Protein AF-E7GGL3-F1 (afdb_monomer_lite)

pLDDT: mean 89.1, std 7.69, range [54.62, 97.25]

Sequence (176 aa):
MCDDCAKISRAENVVRSRICVSCGRSFNGGPRAKQCPECRSKKKQENKKPERKLGSIDKCVDCGKEYIIQSGLQKYCPECKRGAELRWQRERKMQYNRDNNVGELRRERRKDRKKACVYCLRPFWSGTGTNTCSVYCRKQNKRLNQARADIKRGRGRNTEQLEMEREQYREDVRDD

Secondary structure (DSSP, 8-state):
--HHHHHHHHHHHH-EEEE-TTT--EEEE-TT--S-HHHHHHHHHHT------TT-EEE-TTT--EEE-SSTT--S-HHHHHHHHHHHHHHHHHHHHHSHHHHHHHHHHHHS--EE-TTT--EE--SSS---SSHHHHHHHHHHHHHHHHHHTT----HHHHHHHHHHHHHHTT--

Radius of gyration: 29.37 Å; chains: 1; bounding box: 75×38×68 Å

Structure (mmCIF, N/CA/C/O backbone):
data_AF-E7GGL3-F1
#
_entry.id   AF-E7GGL3-F1
#
loop_
_atom_site.group_PDB
_atom_site.id
_atom_site.type_symbol
_atom_site.label_atom_id
_atom_site.label_alt_id
_atom_site.label_comp_id
_atom_site.label_asym_id
_atom_site.label_entity_id
_atom_site.label_seq_id
_atom_site.pdbx_PDB_ins_code
_atom_site.Cartn_x
_atom_site.Cartn_y
_atom_site.Cartn_z
_atom_site.occupancy
_atom_site.B_iso_or_equiv
_atom_site.auth_seq_id
_atom_site.auth_comp_id
_atom_site.auth_asym_id
_atom_site.auth_atom_id
_atom_site.pdbx_PDB_model_num
ATOM 1 N N . MET A 1 1 ? 40.867 15.701 16.069 1.00 60.78 1 MET A N 1
ATOM 2 C CA . MET A 1 1 ? 41.331 14.906 14.909 1.00 60.78 1 MET A CA 1
ATOM 3 C C . MET A 1 1 ? 41.403 15.859 13.727 1.00 60.78 1 MET A C 1
ATOM 5 O O . MET A 1 1 ? 40.408 16.528 13.490 1.00 60.78 1 MET A O 1
ATOM 9 N N . CYS A 1 2 ? 42.561 16.009 13.080 1.00 88.00 2 CYS A N 1
ATOM 10 C CA . CYS A 1 2 ? 42.722 16.926 11.946 1.00 88.00 2 CYS A CA 1
ATOM 11 C C . CYS A 1 2 ? 41.962 16.422 10.702 1.00 88.00 2 CYS A C 1
ATOM 13 O O . CYS A 1 2 ? 41.683 15.224 10.616 1.00 88.00 2 CYS A O 1
ATOM 15 N N . ASP A 1 3 ? 41.640 17.287 9.736 1.00 81.69 3 ASP A N 1
ATOM 16 C CA . ASP A 1 3 ? 40.885 16.882 8.535 1.00 81.69 3 ASP A CA 1
ATOM 17 C C . ASP A 1 3 ? 41.599 15.791 7.726 1.00 81.69 3 ASP A C 1
ATOM 19 O O . ASP A 1 3 ? 40.959 14.862 7.229 1.00 81.69 3 ASP A O 1
ATOM 23 N N . ASP A 1 4 ? 42.928 15.832 7.660 1.00 82.12 4 ASP A N 1
ATOM 24 C CA . ASP A 1 4 ? 43.713 14.806 6.967 1.00 82.12 4 ASP A CA 1
ATOM 25 C C . ASP A 1 4 ? 43.770 13.495 7.761 1.00 82.12 4 ASP A C 1
ATOM 27 O O . ASP A 1 4 ? 43.599 12.410 7.203 1.00 82.12 4 ASP A O 1
ATOM 31 N N . CYS A 1 5 ? 43.841 13.591 9.087 1.00 80.12 5 CYS A N 1
ATOM 32 C CA . CYS A 1 5 ? 43.737 12.469 10.014 1.00 80.12 5 CYS A CA 1
ATOM 33 C C . CYS A 1 5 ? 42.366 11.769 9.890 1.00 80.12 5 CYS A C 1
ATOM 35 O O . CYS A 1 5 ? 42.263 10.541 9.932 1.00 80.12 5 CYS A O 1
ATOM 37 N N . ALA A 1 6 ? 41.293 12.546 9.708 1.00 77.00 6 ALA A N 1
ATOM 38 C CA . ALA A 1 6 ? 39.940 12.036 9.519 1.00 77.00 6 ALA A CA 1
ATOM 39 C C . ALA A 1 6 ? 39.751 11.376 8.141 1.00 77.00 6 ALA A C 1
ATOM 41 O O . ALA A 1 6 ? 39.046 10.370 8.043 1.00 77.00 6 ALA A O 1
ATOM 42 N N . LYS A 1 7 ? 40.385 11.893 7.077 1.00 77.12 7 LYS A N 1
ATOM 43 C CA . LYS A 1 7 ? 40.372 11.266 5.740 1.00 77.12 7 LYS A CA 1
ATOM 44 C C . LYS A 1 7 ? 41.062 9.902 5.748 1.00 77.12 7 LYS A C 1
ATOM 46 O O . LYS A 1 7 ? 40.482 8.949 5.228 1.00 77.12 7 LYS A O 1
ATOM 51 N N . ILE A 1 8 ? 42.236 9.797 6.375 1.00 77.31 8 ILE A N 1
ATOM 52 C CA . ILE A 1 8 ? 42.991 8.538 6.492 1.00 77.31 8 ILE A CA 1
ATOM 53 C C . ILE A 1 8 ? 42.166 7.503 7.267 1.00 77.31 8 ILE A C 1
ATOM 55 O O . ILE A 1 8 ? 41.876 6.425 6.751 1.00 77.31 8 ILE A O 1
ATOM 59 N N . SER A 1 9 ? 41.654 7.880 8.443 1.00 72.50 9 SER A N 1
ATOM 60 C CA . SER A 1 9 ? 40.836 6.986 9.273 1.00 72.50 9 SER A CA 1
ATOM 61 C C . SER A 1 9 ? 39.553 6.518 8.573 1.00 72.50 9 SER A C 1
ATOM 63 O O . SER A 1 9 ? 39.159 5.355 8.694 1.00 72.50 9 SER A O 1
ATOM 65 N N . ARG A 1 10 ? 38.892 7.396 7.802 1.00 68.56 10 ARG A N 1
ATOM 66 C CA . ARG A 1 10 ? 37.720 7.025 6.991 1.00 68.56 10 ARG A CA 1
ATOM 67 C C . ARG A 1 10 ? 38.101 6.069 5.863 1.00 68.56 10 ARG A C 1
ATOM 69 O O . ARG A 1 10 ? 37.378 5.103 5.650 1.00 68.56 10 ARG A O 1
ATOM 76 N N . ALA A 1 11 ? 39.206 6.304 5.157 1.00 67.75 11 ALA A N 1
ATOM 77 C CA . ALA A 1 11 ? 39.651 5.435 4.068 1.00 67.75 11 ALA A CA 1
ATOM 78 C C . ALA A 1 11 ? 39.962 4.010 4.563 1.00 67.75 11 ALA A C 1
ATOM 80 O O . ALA A 1 11 ? 39.476 3.040 3.977 1.00 67.75 11 ALA A O 1
ATOM 81 N N . GLU A 1 12 ? 40.672 3.894 5.688 1.00 69.62 12 GLU A N 1
ATOM 82 C CA . GLU A 1 12 ? 41.011 2.615 6.322 1.00 69.62 12 GLU A CA 1
ATOM 83 C C . GLU A 1 12 ? 39.777 1.880 6.866 1.00 69.62 12 GLU A C 1
ATOM 85 O O . GLU A 1 12 ? 39.638 0.673 6.685 1.00 69.62 12 GLU A O 1
ATOM 90 N N . ASN A 1 13 ? 38.823 2.588 7.484 1.00 71.75 13 ASN A N 1
ATOM 91 C CA . ASN A 1 13 ? 37.621 1.945 8.026 1.00 71.75 13 ASN A CA 1
ATOM 92 C C . ASN A 1 13 ? 36.599 1.525 6.963 1.00 71.75 13 ASN A C 1
ATOM 94 O O . ASN A 1 13 ? 35.809 0.602 7.201 1.00 71.75 13 ASN A O 1
ATOM 98 N N . VAL A 1 14 ? 36.568 2.220 5.823 1.00 77.19 14 VAL A N 1
ATOM 99 C CA . VAL A 1 14 ? 35.581 1.993 4.760 1.00 77.19 14 VAL A CA 1
ATOM 100 C C . VAL A 1 14 ? 35.886 0.716 3.983 1.00 77.19 14 VAL A C 1
ATOM 102 O O . VAL A 1 14 ? 34.948 0.007 3.609 1.00 77.19 14 VAL A O 1
ATOM 105 N N . VAL A 1 15 ? 37.160 0.393 3.756 1.00 85.06 15 VAL A N 1
ATOM 106 C CA . VAL A 1 15 ? 37.565 -0.800 3.004 1.00 85.06 15 VAL A CA 1
ATOM 107 C C . VAL A 1 15 ? 37.938 -1.916 3.973 1.00 85.06 15 VAL A C 1
ATOM 109 O O . VAL A 1 15 ? 38.953 -1.853 4.652 1.00 85.06 15 VAL A O 1
ATOM 112 N N . ARG A 1 16 ? 37.118 -2.970 4.025 1.00 84.19 16 ARG A N 1
ATOM 113 C CA . ARG A 1 16 ? 37.362 -4.143 4.880 1.00 84.19 16 ARG A CA 1
ATOM 114 C C . ARG A 1 16 ? 37.376 -5.421 4.052 1.00 84.19 16 ARG A C 1
ATOM 116 O O . ARG A 1 16 ? 36.755 -5.477 2.987 1.00 84.19 16 ARG A O 1
ATOM 123 N N . SER A 1 17 ? 38.042 -6.452 4.568 1.00 89.75 17 SER A N 1
ATOM 124 C CA . SER A 1 17 ? 37.987 -7.796 3.990 1.00 89.75 17 SER A CA 1
ATOM 125 C C . SER A 1 17 ? 36.565 -8.355 4.087 1.00 89.75 17 SER A C 1
ATOM 127 O O . SER A 1 17 ? 35.912 -8.279 5.132 1.00 89.75 17 SER A O 1
ATOM 129 N N . ARG A 1 18 ? 36.051 -8.859 2.965 1.00 88.69 18 ARG A N 1
ATOM 130 C CA . ARG A 1 18 ? 34.694 -9.388 2.793 1.00 88.69 18 ARG A CA 1
ATOM 131 C C . ARG A 1 18 ? 34.729 -10.647 1.944 1.00 88.69 18 ARG A C 1
ATOM 133 O O . ARG A 1 18 ? 35.607 -10.812 1.107 1.00 88.69 18 ARG A O 1
ATOM 140 N N . ILE A 1 19 ? 33.733 -11.508 2.119 1.00 92.81 19 ILE A N 1
ATOM 141 C CA . ILE A 1 19 ? 33.592 -12.749 1.353 1.00 92.81 19 ILE A CA 1
ATOM 142 C C . ILE A 1 19 ? 32.692 -12.497 0.140 1.00 92.81 19 ILE A C 1
ATOM 144 O O . ILE A 1 19 ? 31.601 -11.935 0.256 1.00 92.81 19 ILE A O 1
ATOM 148 N N . CYS A 1 20 ? 33.151 -12.895 -1.045 1.00 93.12 20 CYS A N 1
ATOM 149 C CA . CYS A 1 20 ? 32.375 -12.792 -2.276 1.00 93.12 20 CYS A CA 1
ATOM 150 C C . CYS A 1 20 ? 31.186 -13.761 -2.256 1.00 93.12 20 CYS A C 1
ATOM 152 O O . CYS A 1 20 ? 31.377 -14.971 -2.187 1.00 93.12 20 CYS A O 1
ATOM 154 N N . VAL A 1 21 ? 29.966 -13.249 -2.441 1.00 92.50 21 VAL A N 1
ATOM 155 C CA . VAL A 1 21 ? 28.736 -14.069 -2.464 1.00 92.50 21 VAL A CA 1
ATOM 156 C C . VAL A 1 21 ? 28.693 -15.047 -3.652 1.00 92.50 21 VAL A C 1
ATOM 158 O O . VAL A 1 21 ? 27.963 -16.027 -3.610 1.00 92.50 21 VAL A O 1
ATOM 161 N N . SER A 1 22 ? 29.458 -14.797 -4.721 1.00 90.44 22 SER A N 1
ATOM 162 C CA . SER A 1 22 ? 29.438 -15.636 -5.931 1.00 90.44 22 SER A CA 1
ATOM 163 C C . SER A 1 22 ? 30.527 -16.702 -5.993 1.00 90.44 22 SER A C 1
ATOM 165 O O . SER A 1 22 ? 30.293 -17.738 -6.598 1.00 90.44 22 SER A O 1
ATOM 167 N N . CYS A 1 23 ? 31.711 -16.454 -5.430 1.00 92.56 23 CYS A N 1
ATOM 168 C CA . CYS A 1 23 ? 32.846 -17.382 -5.529 1.00 92.56 23 CYS A CA 1
ATOM 169 C C . CYS A 1 23 ? 33.514 -17.706 -4.187 1.00 92.56 23 CYS A C 1
ATOM 171 O O . CYS A 1 23 ? 34.499 -18.433 -4.172 1.00 92.56 23 CYS A O 1
ATOM 173 N N . GLY A 1 24 ? 33.044 -17.134 -3.073 1.00 91.19 24 GLY A N 1
ATOM 174 C CA . GLY A 1 24 ? 33.555 -17.417 -1.728 1.00 91.19 24 GLY A CA 1
ATOM 175 C C . GLY A 1 24 ? 34.937 -16.840 -1.396 1.00 91.19 24 GLY A C 1
ATOM 176 O O . GLY A 1 24 ? 35.364 -16.929 -0.252 1.00 91.19 24 GLY A O 1
ATOM 177 N N . ARG A 1 25 ? 35.644 -16.213 -2.346 1.00 93.12 25 ARG A N 1
ATOM 178 C CA . ARG A 1 25 ? 36.969 -15.616 -2.094 1.00 93.12 25 ARG A CA 1
ATOM 179 C C . ARG A 1 25 ? 36.878 -14.377 -1.200 1.00 93.12 25 ARG A C 1
ATOM 181 O O . ARG A 1 25 ? 35.937 -13.586 -1.336 1.00 93.12 25 ARG A O 1
ATOM 188 N N . SER A 1 26 ? 37.878 -14.184 -0.340 1.00 91.44 26 SER A N 1
ATOM 189 C CA . SER A 1 26 ? 38.065 -12.939 0.406 1.00 91.44 26 SER A CA 1
ATOM 190 C C . SER A 1 26 ? 38.550 -11.830 -0.530 1.00 91.44 26 SER A C 1
ATOM 192 O O . SER A 1 26 ? 39.365 -12.048 -1.426 1.00 91.44 26 SER A O 1
ATOM 194 N N . PHE A 1 27 ? 38.004 -10.631 -0.369 1.00 92.38 27 PHE A N 1
ATOM 195 C CA . PHE A 1 27 ? 38.409 -9.454 -1.124 1.00 92.38 27 PHE A CA 1
ATOM 196 C C . PHE A 1 27 ? 38.206 -8.189 -0.290 1.00 92.38 27 PHE A C 1
ATOM 198 O O . PHE A 1 27 ? 37.303 -8.115 0.544 1.00 92.38 27 PHE A O 1
ATOM 205 N N . ASN A 1 28 ? 39.018 -7.170 -0.548 1.00 90.44 28 ASN A N 1
ATOM 206 C CA . ASN A 1 28 ? 38.880 -5.870 0.096 1.00 90.44 28 ASN A CA 1
ATOM 207 C C . ASN A 1 28 ? 37.793 -5.056 -0.609 1.00 90.44 28 ASN A C 1
ATOM 209 O O . ASN A 1 28 ? 37.845 -4.836 -1.821 1.00 90.44 28 ASN A O 1
ATOM 213 N N . GLY A 1 29 ? 36.780 -4.628 0.141 1.00 87.75 29 GLY A N 1
ATOM 214 C CA . GLY A 1 29 ? 35.636 -3.930 -0.426 1.00 87.75 29 GLY A CA 1
ATOM 215 C C . GLY A 1 29 ? 34.974 -2.963 0.543 1.00 87.75 29 GLY A C 1
ATOM 216 O O . GLY A 1 29 ? 34.989 -3.145 1.760 1.00 87.75 29 GLY A O 1
ATOM 217 N N . GLY A 1 30 ? 34.348 -1.934 -0.029 1.00 87.69 30 GLY A N 1
ATOM 218 C CA . GLY A 1 30 ? 33.528 -0.987 0.720 1.00 87.69 30 GLY A CA 1
ATOM 219 C C . GLY A 1 30 ? 32.312 -1.645 1.393 1.00 87.69 30 GLY A C 1
ATOM 220 O O . GLY A 1 30 ? 31.964 -2.791 1.088 1.00 87.69 30 GLY A O 1
ATOM 221 N N . PRO A 1 31 ? 31.560 -0.909 2.230 1.00 85.56 31 PRO A N 1
ATOM 222 C CA . PRO A 1 31 ? 30.463 -1.455 3.029 1.00 85.56 31 PRO A CA 1
ATOM 223 C C . PRO A 1 31 ? 29.337 -2.125 2.224 1.00 85.56 31 PRO A C 1
ATOM 225 O O . PRO A 1 31 ? 28.611 -2.976 2.741 1.00 85.56 31 PRO A O 1
ATOM 228 N N . ARG A 1 32 ? 29.198 -1.766 0.942 1.00 87.00 32 ARG A N 1
ATOM 229 C CA . ARG A 1 32 ? 28.183 -2.298 0.017 1.00 87.00 32 ARG A CA 1
ATOM 230 C C . ARG A 1 32 ? 28.731 -3.298 -1.005 1.00 87.00 32 ARG A C 1
ATOM 232 O O . ARG A 1 32 ? 27.971 -3.772 -1.849 1.00 87.00 32 ARG A O 1
ATOM 239 N N . ALA A 1 33 ? 30.023 -3.619 -0.967 1.00 89.44 33 ALA A N 1
ATOM 240 C CA . ALA A 1 33 ? 30.612 -4.566 -1.902 1.00 89.44 33 ALA A CA 1
ATOM 241 C C . ALA A 1 33 ? 30.186 -6.002 -1.543 1.00 89.44 33 ALA A C 1
ATOM 243 O O . ALA A 1 33 ? 30.494 -6.491 -0.458 1.00 89.44 33 ALA A O 1
ATOM 244 N N . LYS A 1 34 ? 29.449 -6.659 -2.450 1.00 90.25 34 LYS A N 1
ATOM 245 C CA . LYS A 1 34 ? 28.949 -8.043 -2.287 1.00 90.25 34 LYS A CA 1
ATOM 246 C C . LYS A 1 34 ? 29.732 -9.085 -3.094 1.00 90.25 34 LYS A C 1
ATOM 248 O O . LYS A 1 34 ? 29.626 -10.277 -2.828 1.00 90.25 34 LYS A O 1
ATOM 253 N N . GLN A 1 35 ? 30.453 -8.652 -4.124 1.00 91.94 35 GLN A N 1
ATOM 254 C CA . GLN A 1 35 ? 31.151 -9.520 -5.072 1.00 91.94 35 GLN A CA 1
ATOM 255 C C . GLN A 1 35 ? 32.564 -8.986 -5.301 1.00 91.94 35 GLN A C 1
ATOM 257 O O . GLN A 1 35 ? 32.757 -7.767 -5.300 1.00 91.94 35 GLN A O 1
ATOM 262 N N . CYS A 1 36 ? 33.518 -9.888 -5.535 1.00 92.38 36 CYS A N 1
ATOM 263 C CA . CYS A 1 36 ? 34.878 -9.518 -5.908 1.00 92.38 36 CYS A CA 1
ATOM 264 C C . CYS A 1 36 ? 34.910 -8.823 -7.289 1.00 92.38 36 CYS A C 1
ATOM 266 O O . CYS A 1 36 ? 33.958 -8.959 -8.072 1.00 92.38 36 CYS A O 1
ATOM 268 N N . PRO A 1 37 ? 35.992 -8.088 -7.612 1.00 89.94 37 PRO A N 1
ATOM 269 C CA . PRO A 1 37 ? 36.118 -7.366 -8.880 1.00 89.94 37 PRO A CA 1
ATOM 270 C C . PRO A 1 37 ? 35.907 -8.253 -10.114 1.00 89.94 37 PRO A C 1
ATOM 272 O O . PRO A 1 37 ? 35.194 -7.858 -11.031 1.00 89.94 37 PRO A O 1
ATOM 275 N N . GLU A 1 38 ? 36.433 -9.480 -10.105 1.00 91.56 38 GLU A N 1
ATOM 276 C CA . GLU A 1 38 ? 36.289 -10.434 -11.213 1.00 91.56 38 GLU A CA 1
ATOM 277 C C . GLU A 1 38 ? 34.830 -10.846 -11.443 1.00 91.56 38 GLU A C 1
ATOM 279 O O . GLU A 1 38 ? 34.302 -10.697 -12.546 1.00 91.56 38 GLU A O 1
ATOM 284 N N . CYS A 1 39 ? 34.140 -11.319 -10.397 1.00 90.50 39 CYS A N 1
ATOM 285 C CA . CYS A 1 39 ? 32.730 -11.705 -10.486 1.00 90.50 39 CYS A CA 1
ATOM 286 C C . CYS A 1 39 ? 31.842 -10.520 -10.881 1.00 90.50 39 CYS A C 1
ATOM 288 O O . CYS A 1 39 ? 30.870 -10.689 -11.619 1.00 90.50 39 CYS A O 1
ATOM 290 N N . ARG A 1 40 ? 32.179 -9.309 -10.422 1.00 89.06 40 ARG A N 1
ATOM 291 C CA . ARG A 1 40 ? 31.474 -8.084 -10.808 1.00 89.06 40 ARG A CA 1
ATOM 292 C C . ARG A 1 40 ? 31.662 -7.771 -12.294 1.00 89.06 40 ARG A C 1
ATOM 294 O O . ARG A 1 40 ? 30.692 -7.394 -12.950 1.00 89.06 40 ARG A O 1
ATOM 301 N N . SER A 1 41 ? 32.871 -7.941 -12.824 1.00 88.94 41 SER A N 1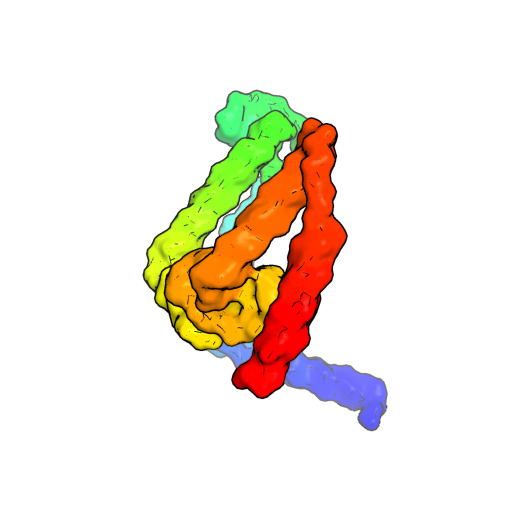
ATOM 302 C CA . SER A 1 41 ? 33.175 -7.736 -14.244 1.00 88.94 41 SER A CA 1
ATOM 303 C C . SER A 1 41 ? 32.467 -8.751 -15.138 1.00 88.94 41 SER A C 1
ATOM 305 O O . SER A 1 41 ? 31.827 -8.340 -16.105 1.00 88.94 41 SER A O 1
ATOM 307 N N . LYS A 1 42 ? 32.476 -10.042 -14.773 1.00 90.00 42 LYS A N 1
ATOM 308 C CA . LYS A 1 42 ? 31.719 -11.089 -15.488 1.00 90.00 42 LYS A CA 1
ATOM 309 C C . LYS A 1 42 ? 30.232 -10.744 -15.557 1.00 90.00 42 LYS A C 1
ATOM 311 O O . LYS A 1 42 ? 29.655 -10.653 -16.636 1.00 90.00 42 LYS A O 1
ATOM 316 N N . LYS A 1 43 ? 29.643 -10.383 -14.414 1.00 86.75 43 LYS A N 1
ATOM 317 C CA . LYS A 1 43 ? 28.239 -9.969 -14.341 1.00 86.75 43 LYS A CA 1
ATOM 318 C C . LYS A 1 43 ? 27.948 -8.710 -15.164 1.00 86.75 43 LYS A C 1
ATOM 320 O O . LYS A 1 43 ? 26.869 -8.587 -15.736 1.00 86.75 43 LYS A O 1
ATOM 325 N N . LYS A 1 44 ? 28.881 -7.755 -15.238 1.00 85.50 44 LYS A N 1
ATOM 326 C CA . LYS A 1 44 ? 28.737 -6.559 -16.085 1.00 85.50 44 LYS A CA 1
ATOM 327 C C . LYS A 1 44 ? 28.725 -6.922 -17.574 1.00 85.50 44 LYS A C 1
ATOM 329 O O . LYS A 1 44 ? 27.973 -6.304 -18.320 1.00 85.50 44 LYS A O 1
ATOM 334 N N . GLN A 1 45 ? 29.527 -7.903 -17.991 1.00 83.62 45 GLN A N 1
ATOM 335 C CA . GLN A 1 45 ? 29.550 -8.394 -19.371 1.00 83.62 45 GLN A CA 1
ATOM 336 C C . GLN A 1 45 ? 28.258 -9.135 -19.734 1.00 83.62 45 GLN A C 1
ATOM 338 O O . GLN A 1 45 ? 27.679 -8.839 -20.773 1.00 83.62 45 GLN A O 1
ATOM 343 N N . GLU A 1 46 ? 27.757 -10.006 -18.854 1.00 83.81 46 GLU A N 1
ATOM 344 C CA . GLU A 1 46 ? 26.468 -10.698 -19.035 1.00 83.81 46 GLU A CA 1
ATOM 345 C C . GLU A 1 46 ? 25.288 -9.719 -19.118 1.00 83.81 46 GLU A C 1
ATOM 347 O O . GLU A 1 46 ? 24.360 -9.906 -19.896 1.00 83.81 46 GLU A O 1
ATOM 352 N N . ASN A 1 47 ? 25.326 -8.642 -18.326 1.00 79.19 47 ASN A N 1
ATOM 353 C CA . ASN A 1 47 ? 24.284 -7.614 -18.304 1.00 79.19 47 ASN A CA 1
ATOM 354 C C . ASN A 1 47 ? 24.519 -6.491 -19.327 1.00 79.19 47 ASN A C 1
ATOM 356 O O . ASN A 1 47 ? 23.966 -5.396 -19.158 1.00 79.19 47 ASN A O 1
ATOM 360 N N . LYS A 1 48 ? 25.334 -6.718 -20.368 1.00 77.06 48 LYS A N 1
ATOM 361 C CA . LYS A 1 48 ? 25.441 -5.771 -21.483 1.00 77.06 48 LYS A CA 1
ATOM 362 C C . LYS A 1 48 ? 24.056 -5.592 -22.098 1.00 77.06 48 LYS A C 1
ATOM 364 O O . LYS A 1 48 ? 23.456 -6.519 -22.631 1.00 77.06 48 LYS A O 1
ATOM 369 N N . LYS A 1 49 ? 23.526 -4.380 -21.963 1.00 71.19 49 LYS A N 1
ATOM 370 C CA . LYS A 1 49 ? 22.232 -4.015 -22.532 1.00 71.19 49 LYS A CA 1
ATOM 371 C C . LYS A 1 49 ? 22.427 -3.744 -24.023 1.00 71.19 49 LYS A C 1
ATOM 373 O O . LYS A 1 49 ? 23.452 -3.161 -24.371 1.00 71.19 49 LYS A O 1
ATOM 378 N N . PRO A 1 50 ? 21.463 -4.115 -24.879 1.00 71.31 50 PRO A N 1
ATOM 379 C CA . PRO A 1 50 ? 21.499 -3.708 -26.275 1.00 71.31 50 PRO A CA 1
ATOM 380 C C . PRO A 1 50 ? 21.526 -2.178 -26.349 1.00 71.31 50 PRO A C 1
ATOM 382 O O . PRO A 1 50 ? 20.709 -1.505 -25.709 1.00 71.31 50 PRO A O 1
ATOM 385 N N . GLU A 1 51 ? 22.487 -1.638 -27.095 1.00 77.94 51 GLU A N 1
ATOM 386 C CA . GLU A 1 51 ? 22.610 -0.203 -27.333 1.00 77.94 51 GLU A CA 1
ATOM 387 C C . GLU A 1 51 ? 21.498 0.231 -28.285 1.00 77.94 51 GLU A C 1
ATOM 389 O O . GLU A 1 51 ? 21.566 0.041 -29.496 1.00 77.94 51 GLU A O 1
ATOM 394 N N . ARG A 1 52 ? 20.421 0.774 -27.714 1.00 81.69 52 ARG A N 1
ATOM 395 C CA . ARG A 1 52 ? 19.277 1.295 -28.464 1.00 81.69 52 ARG A CA 1
ATOM 396 C C . ARG A 1 52 ? 19.315 2.815 -28.443 1.00 81.69 52 ARG A C 1
ATOM 398 O O . ARG A 1 52 ? 19.385 3.415 -27.369 1.00 81.69 52 ARG A O 1
ATOM 405 N N . LYS A 1 53 ? 19.268 3.434 -29.626 1.00 84.62 53 LYS A N 1
ATOM 406 C CA . LYS A 1 53 ? 19.252 4.895 -29.767 1.00 84.62 53 LYS A CA 1
ATOM 407 C C . LYS A 1 53 ? 17.900 5.439 -29.305 1.00 84.62 53 LYS A C 1
ATOM 409 O O . LYS A 1 53 ? 16.853 4.940 -29.718 1.00 84.62 53 LYS A O 1
ATOM 414 N N . LEU A 1 54 ? 17.914 6.465 -28.458 1.00 87.75 54 LEU A N 1
ATOM 415 C CA . LEU A 1 54 ? 16.692 7.190 -28.103 1.00 87.75 54 LEU A CA 1
ATOM 416 C C . LEU A 1 54 ? 16.101 7.829 -29.367 1.00 87.75 54 LEU A C 1
ATOM 418 O O . LEU A 1 54 ? 16.847 8.303 -30.220 1.00 87.75 54 LEU A O 1
ATOM 422 N N . GLY A 1 55 ? 14.778 7.796 -29.505 1.00 87.69 55 GLY A N 1
ATOM 423 C CA . GLY A 1 55 ? 14.081 8.295 -30.692 1.00 87.69 55 GLY A CA 1
ATOM 424 C C . GLY A 1 55 ? 14.027 7.323 -31.877 1.00 87.69 55 GLY A C 1
ATOM 425 O O . GLY A 1 55 ? 13.338 7.614 -32.848 1.00 87.69 55 GLY A O 1
ATOM 426 N N . SER A 1 56 ? 14.699 6.166 -31.813 1.00 90.62 56 SER A N 1
ATOM 427 C CA . SER A 1 56 ? 14.551 5.118 -32.836 1.00 90.62 56 SER A CA 1
ATOM 428 C C . SER A 1 56 ? 13.248 4.325 -32.672 1.00 90.62 56 SER A C 1
ATOM 430 O O . SER A 1 56 ? 12.614 4.367 -31.613 1.00 90.62 56 SER A O 1
ATOM 432 N N . ILE A 1 57 ? 12.846 3.620 -33.732 1.00 92.19 57 ILE A N 1
ATOM 433 C CA . ILE A 1 57 ? 11.651 2.769 -33.759 1.00 92.19 57 ILE A CA 1
ATOM 434 C C . ILE A 1 57 ? 12.021 1.360 -33.277 1.00 92.19 57 ILE A C 1
ATOM 436 O O . ILE A 1 57 ? 13.023 0.795 -33.712 1.00 92.19 57 ILE A O 1
ATOM 440 N N . ASP A 1 58 ? 11.208 0.796 -32.386 1.00 92.75 58 ASP A N 1
ATOM 441 C CA . ASP A 1 58 ? 11.337 -0.569 -31.859 1.00 92.75 58 ASP A CA 1
ATOM 442 C C . ASP A 1 58 ? 9.961 -1.243 -31.779 1.00 92.75 58 ASP A C 1
ATOM 444 O O . ASP A 1 58 ? 8.932 -0.574 -31.865 1.00 92.75 58 ASP A O 1
ATOM 448 N N . LYS A 1 59 ? 9.923 -2.567 -31.614 1.00 94.00 59 LYS A N 1
ATOM 449 C CA . LYS A 1 59 ? 8.684 -3.359 -31.602 1.00 94.00 59 LYS A CA 1
ATOM 450 C C . LYS A 1 59 ? 8.300 -3.779 -30.190 1.00 94.00 59 LYS A C 1
ATOM 452 O O . LYS A 1 59 ? 9.121 -4.240 -29.399 1.00 94.00 59 LYS A O 1
ATOM 457 N N . CYS A 1 60 ? 7.024 -3.614 -29.851 1.00 94.44 60 CYS A N 1
ATOM 458 C CA . CYS A 1 60 ? 6.489 -3.973 -28.541 1.00 94.44 60 CYS A CA 1
ATOM 459 C C . CYS A 1 60 ? 6.538 -5.488 -28.332 1.00 94.44 60 CYS A C 1
ATOM 461 O O . CYS A 1 60 ? 5.975 -6.236 -29.123 1.00 94.44 60 CYS A O 1
ATOM 463 N N . VAL A 1 61 ? 7.119 -5.939 -27.218 1.00 93.94 61 VAL A N 1
ATOM 464 C CA . VAL A 1 61 ? 7.195 -7.374 -26.882 1.00 93.94 61 VAL A CA 1
ATOM 465 C C . VAL A 1 61 ? 5.811 -7.998 -26.638 1.00 93.94 61 VAL A C 1
ATOM 467 O O . VAL A 1 61 ? 5.653 -9.200 -26.804 1.00 93.94 61 VAL A O 1
ATOM 470 N N . ASP A 1 62 ? 4.808 -7.202 -26.248 1.00 93.50 62 ASP A N 1
ATOM 471 C CA . ASP A 1 62 ? 3.459 -7.702 -25.928 1.00 93.50 62 ASP A CA 1
ATOM 472 C C . ASP A 1 62 ? 2.539 -7.768 -27.158 1.00 93.50 62 ASP A C 1
ATOM 474 O O . ASP A 1 62 ? 1.841 -8.754 -27.357 1.00 93.50 62 ASP A O 1
ATOM 478 N N . CYS A 1 63 ? 2.527 -6.720 -27.990 1.00 94.75 63 CYS A N 1
ATOM 479 C CA . CYS A 1 63 ? 1.584 -6.594 -29.111 1.00 94.75 63 CYS A CA 1
ATOM 480 C C . CYS A 1 63 ? 2.237 -6.520 -30.498 1.00 94.75 63 CYS A C 1
ATOM 482 O O . CYS A 1 63 ? 1.529 -6.431 -31.494 1.00 94.75 63 CYS A O 1
ATOM 484 N N . GLY A 1 64 ? 3.569 -6.482 -30.586 1.00 93.69 64 GLY A N 1
ATOM 485 C CA . GLY A 1 64 ? 4.314 -6.392 -31.846 1.00 93.69 64 GLY A CA 1
ATOM 486 C C . GLY A 1 64 ? 4.309 -5.020 -32.532 1.00 93.69 64 GLY A C 1
ATOM 487 O O . GLY A 1 64 ? 5.134 -4.802 -33.416 1.00 93.69 64 GLY A O 1
ATOM 488 N N . LYS A 1 65 ? 3.437 -4.083 -32.124 1.00 95.12 65 LYS A N 1
ATOM 489 C CA . LYS A 1 65 ? 3.360 -2.732 -32.710 1.00 95.12 65 LYS A CA 1
ATOM 490 C C . LYS A 1 65 ? 4.674 -1.966 -32.551 1.00 95.12 65 LYS A C 1
ATOM 492 O O . LYS A 1 65 ? 5.329 -2.049 -31.508 1.00 95.12 65 LYS A O 1
ATOM 497 N N . GLU A 1 66 ? 4.998 -1.170 -33.559 1.00 95.69 66 GLU A N 1
ATOM 498 C CA . GLU A 1 66 ? 6.132 -0.253 -33.539 1.00 95.69 66 GLU A CA 1
ATOM 499 C C . GLU A 1 66 ? 5.884 0.932 -32.595 1.00 95.69 66 GLU A C 1
ATOM 501 O O . GLU A 1 66 ? 4.757 1.407 -32.439 1.00 95.69 66 GLU A O 1
ATOM 506 N N . TYR A 1 67 ? 6.935 1.394 -31.924 1.00 94.12 67 TYR A N 1
ATOM 507 C CA . TYR A 1 67 ? 6.896 2.552 -31.039 1.00 94.12 67 TYR A CA 1
ATOM 508 C C . TYR A 1 67 ? 8.241 3.281 -31.023 1.00 94.12 67 TYR A C 1
ATOM 510 O O . TYR A 1 67 ? 9.297 2.688 -31.237 1.00 94.12 67 TYR A O 1
ATOM 518 N N . ILE A 1 68 ? 8.204 4.577 -30.709 1.00 94.19 68 ILE A N 1
ATOM 519 C CA . ILE A 1 68 ? 9.409 5.392 -30.531 1.00 94.19 68 ILE A CA 1
ATOM 520 C C . ILE A 1 68 ? 10.000 5.126 -29.144 1.00 94.19 68 ILE A C 1
ATOM 522 O O . ILE A 1 68 ? 9.324 5.276 -28.119 1.00 94.19 68 ILE A O 1
ATOM 526 N N . ILE A 1 69 ? 11.276 4.747 -29.100 1.00 92.38 69 ILE A N 1
ATOM 527 C CA . ILE A 1 69 ? 11.997 4.478 -27.858 1.00 92.38 69 ILE A CA 1
ATOM 528 C C . ILE A 1 69 ? 12.254 5.787 -27.108 1.00 92.38 69 ILE A C 1
ATOM 530 O O . ILE A 1 69 ? 13.036 6.630 -27.543 1.00 92.38 69 ILE A O 1
ATOM 534 N N . GLN A 1 70 ? 11.668 5.915 -25.919 1.00 90.88 70 GLN A N 1
ATOM 535 C CA . GLN A 1 70 ? 11.919 7.024 -24.990 1.00 90.88 70 GLN A CA 1
ATOM 536 C C . GLN A 1 70 ? 12.922 6.646 -23.888 1.00 90.88 70 GLN A C 1
ATOM 538 O O . GLN A 1 70 ? 13.427 7.504 -23.170 1.00 90.88 70 GLN A O 1
ATOM 543 N N . SER A 1 71 ? 13.213 5.352 -23.724 1.00 86.56 71 SER A N 1
ATOM 544 C CA . SER A 1 71 ? 14.096 4.825 -22.681 1.00 86.56 71 SER A CA 1
ATOM 545 C C . SER A 1 71 ? 14.853 3.594 -23.171 1.00 86.56 71 SER A C 1
ATOM 547 O O . SER A 1 71 ? 14.255 2.672 -23.719 1.00 86.56 71 SER A O 1
ATOM 549 N N . GLY A 1 72 ? 16.156 3.505 -22.879 1.00 84.62 72 GLY A N 1
ATOM 550 C CA . GLY A 1 72 ? 16.984 2.349 -23.264 1.00 84.62 72 GLY A CA 1
ATOM 551 C C . GLY A 1 72 ? 16.545 1.008 -22.648 1.00 84.62 72 GLY A 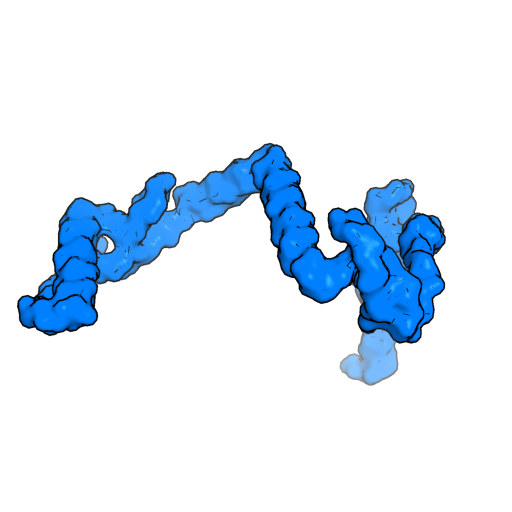C 1
ATOM 552 O O . GLY A 1 72 ? 16.964 -0.057 -23.102 1.00 84.62 72 GLY A O 1
ATOM 553 N N . LEU A 1 73 ? 15.679 1.028 -21.628 1.00 86.31 73 LEU A N 1
ATOM 554 C CA . LEU A 1 73 ? 15.088 -0.164 -21.004 1.00 86.31 73 LEU A CA 1
ATOM 555 C C . LEU A 1 73 ? 13.628 -0.407 -21.404 1.00 86.31 73 LEU A C 1
ATOM 557 O O . LEU A 1 73 ? 13.034 -1.380 -20.940 1.00 86.31 73 LEU A O 1
ATOM 561 N N . GLN A 1 74 ? 13.045 0.450 -22.241 1.00 90.44 74 GLN A N 1
ATOM 562 C CA . GLN A 1 74 ? 11.672 0.295 -22.703 1.00 90.44 74 GLN A CA 1
ATOM 563 C C . GLN A 1 74 ? 11.537 -1.010 -23.498 1.00 90.44 74 GLN A C 1
ATOM 565 O O . GLN A 1 74 ? 12.394 -1.328 -24.317 1.00 90.44 74 GLN A O 1
ATOM 570 N N . LYS A 1 75 ? 10.506 -1.802 -23.201 1.00 90.88 75 LYS A N 1
ATOM 571 C CA . LYS A 1 75 ? 10.194 -3.068 -23.899 1.00 90.88 75 LYS A CA 1
ATOM 572 C C . LYS A 1 75 ? 8.788 -3.086 -24.499 1.00 90.88 75 LYS A C 1
ATOM 574 O O . LYS A 1 75 ? 8.451 -3.966 -25.283 1.00 90.88 75 LYS A O 1
ATOM 579 N N . TYR A 1 76 ? 7.948 -2.157 -24.057 1.00 95.06 76 TYR A N 1
ATOM 580 C CA . TYR A 1 76 ? 6.527 -2.126 -24.353 1.00 95.06 76 TYR A CA 1
ATOM 581 C C . TYR A 1 76 ? 6.158 -0.742 -24.879 1.00 95.06 76 TYR A C 1
ATOM 583 O O . TYR A 1 76 ? 6.723 0.268 -24.435 1.00 95.06 76 TYR A O 1
ATOM 591 N N . CYS A 1 77 ? 5.188 -0.699 -25.790 1.00 94.81 77 CYS A N 1
ATOM 592 C CA . CYS A 1 77 ? 4.564 0.550 -26.204 1.00 94.81 77 CYS A CA 1
ATOM 593 C C . CYS A 1 77 ? 3.784 1.185 -25.027 1.00 94.81 77 CYS A C 1
ATOM 595 O O . CYS A 1 77 ? 3.490 0.498 -24.038 1.00 94.81 77 CYS A O 1
ATOM 597 N N . PRO A 1 78 ? 3.431 2.481 -25.108 1.00 93.56 78 PRO A N 1
ATOM 598 C CA . PRO A 1 78 ? 2.714 3.181 -24.039 1.00 93.56 78 PRO A CA 1
ATOM 599 C C . PRO A 1 78 ? 1.402 2.502 -23.617 1.00 93.56 78 PRO A C 1
ATOM 601 O O . PRO A 1 78 ? 1.103 2.458 -22.425 1.00 93.56 78 PRO A O 1
ATOM 604 N N . GLU A 1 79 ? 0.674 1.906 -24.566 1.00 95.25 79 GLU A N 1
ATOM 605 C CA . GLU A 1 79 ? -0.586 1.188 -24.316 1.00 95.25 79 GLU A CA 1
ATOM 606 C C . GLU A 1 79 ? -0.367 -0.083 -23.473 1.00 95.25 79 GLU A C 1
ATOM 608 O O . GLU A 1 79 ? -1.044 -0.311 -22.471 1.00 95.25 79 GLU A O 1
ATOM 613 N N . CYS A 1 80 ? 0.624 -0.907 -23.836 1.00 95.56 80 CYS A N 1
ATOM 614 C CA . CYS A 1 80 ? 0.867 -2.205 -23.194 1.00 95.56 80 CYS A CA 1
ATOM 615 C C . CYS A 1 80 ? 1.681 -2.106 -21.897 1.00 95.56 80 CYS A C 1
ATOM 617 O O . CYS A 1 80 ? 1.630 -3.016 -21.064 1.00 95.56 80 CYS A O 1
ATOM 619 N N . LYS A 1 81 ? 2.429 -1.011 -21.699 1.00 94.12 81 LYS A N 1
ATOM 620 C CA . LYS A 1 81 ? 3.347 -0.825 -20.563 1.00 94.12 81 LYS A CA 1
ATOM 621 C C . LYS A 1 81 ? 2.679 -1.127 -19.223 1.00 94.12 81 LYS A C 1
ATOM 623 O O . LYS A 1 81 ? 3.205 -1.912 -18.434 1.00 94.12 81 LYS A O 1
ATOM 628 N N . ARG A 1 82 ? 1.499 -0.548 -18.978 1.00 95.25 82 ARG A N 1
ATOM 629 C CA . ARG A 1 82 ? 0.791 -0.701 -17.700 1.00 95.25 82 ARG A CA 1
ATOM 630 C C . ARG A 1 82 ? 0.381 -2.151 -17.439 1.00 95.25 82 ARG A C 1
ATOM 632 O O . ARG A 1 82 ? 0.545 -2.639 -16.320 1.00 95.25 82 ARG A O 1
ATOM 639 N N . GLY A 1 83 ? -0.140 -2.834 -18.457 1.00 96.44 83 GLY A N 1
ATOM 640 C CA . GLY A 1 83 ? -0.552 -4.235 -18.364 1.00 96.44 83 GLY A CA 1
ATOM 641 C C . GLY A 1 83 ? 0.631 -5.156 -18.078 1.00 96.44 83 GLY A C 1
ATOM 642 O O . GLY A 1 83 ? 0.585 -5.953 -17.140 1.00 96.44 83 GLY A O 1
ATOM 643 N N . ALA A 1 84 ? 1.726 -4.986 -18.819 1.00 94.62 84 ALA A N 1
ATOM 644 C CA . ALA A 1 84 ? 2.934 -5.780 -18.641 1.00 94.62 84 ALA A CA 1
ATOM 645 C C . ALA A 1 84 ? 3.585 -5.577 -17.261 1.00 94.62 84 ALA A C 1
ATOM 647 O O . ALA A 1 84 ? 3.977 -6.548 -16.609 1.00 94.62 84 ALA A O 1
ATOM 648 N N . GLU A 1 85 ? 3.645 -4.337 -16.765 1.00 94.19 85 GLU A N 1
ATOM 649 C CA . GLU A 1 85 ? 4.127 -4.041 -15.411 1.00 94.19 85 GLU A CA 1
ATOM 650 C C . GLU A 1 85 ? 3.279 -4.734 -14.338 1.00 94.19 85 GLU A C 1
ATOM 652 O O . GLU A 1 85 ? 3.823 -5.311 -13.394 1.00 94.19 85 GLU A O 1
ATOM 657 N N . LEU A 1 86 ? 1.950 -4.721 -14.484 1.00 96.44 86 LEU A N 1
ATOM 658 C CA . LEU A 1 86 ? 1.047 -5.405 -13.559 1.00 96.44 8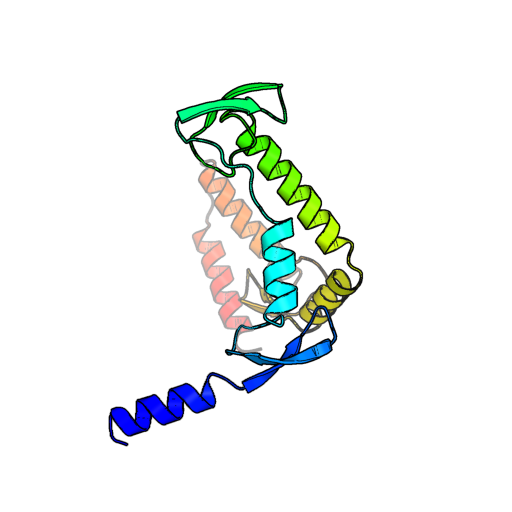6 LEU A CA 1
ATOM 659 C C . LEU A 1 86 ? 1.251 -6.923 -13.568 1.00 96.44 86 LEU A C 1
ATOM 661 O O . LEU A 1 86 ? 1.268 -7.525 -12.492 1.00 96.44 86 LEU A O 1
ATOM 665 N N . ARG A 1 87 ? 1.431 -7.544 -14.742 1.00 95.50 87 ARG A N 1
ATOM 666 C CA . ARG A 1 87 ? 1.719 -8.987 -14.849 1.00 95.50 87 ARG A CA 1
ATOM 667 C C . ARG A 1 87 ? 3.019 -9.344 -14.129 1.00 95.50 87 ARG A C 1
ATOM 669 O O . ARG A 1 87 ? 3.008 -10.167 -13.218 1.00 95.50 87 ARG A O 1
ATOM 676 N N . TRP A 1 88 ? 4.091 -8.612 -14.419 1.00 94.19 88 TRP A N 1
ATOM 677 C CA . TRP A 1 88 ? 5.394 -8.792 -13.776 1.00 94.19 88 TRP A CA 1
ATOM 678 C C . TRP A 1 88 ? 5.352 -8.590 -12.250 1.00 94.19 88 TRP A C 1
ATOM 680 O O . TRP A 1 88 ? 5.985 -9.330 -11.494 1.00 94.19 88 TRP A O 1
ATOM 690 N N . GLN A 1 89 ? 4.587 -7.604 -11.762 1.00 95.50 89 GLN A N 1
ATOM 691 C CA . GLN A 1 89 ? 4.385 -7.398 -10.322 1.00 95.50 89 GLN A CA 1
ATOM 692 C C . GLN A 1 89 ? 3.648 -8.577 -9.674 1.00 95.50 89 GLN A C 1
ATOM 694 O O . GLN A 1 89 ? 4.033 -9.012 -8.585 1.00 95.50 89 GLN A O 1
ATOM 699 N N . ARG A 1 90 ? 2.598 -9.096 -10.327 1.00 95.50 90 ARG A N 1
ATOM 700 C CA . ARG A 1 90 ? 1.825 -10.250 -9.841 1.00 95.50 90 ARG A CA 1
ATOM 701 C C . ARG A 1 90 ? 2.694 -11.497 -9.769 1.00 95.50 90 ARG A C 1
ATOM 703 O O . ARG A 1 90 ? 2.740 -12.112 -8.708 1.00 95.50 90 ARG A O 1
ATOM 710 N N . GLU A 1 91 ? 3.421 -11.815 -10.836 1.00 94.25 91 GLU A N 1
ATOM 711 C CA . GLU A 1 91 ? 4.335 -12.961 -10.898 1.00 94.25 91 GLU A CA 1
ATOM 712 C C . GLU A 1 91 ? 5.381 -12.906 -9.787 1.00 94.25 91 GLU A C 1
ATOM 714 O O . GLU A 1 91 ? 5.501 -13.849 -9.004 1.00 94.25 91 GLU A O 1
ATOM 719 N N . ARG A 1 92 ? 6.066 -11.764 -9.620 1.00 92.19 92 ARG A N 1
ATOM 720 C CA . ARG A 1 92 ? 7.052 -11.625 -8.541 1.00 92.19 92 ARG A CA 1
ATOM 721 C C . ARG A 1 92 ? 6.420 -11.778 -7.163 1.00 92.19 92 ARG A C 1
ATOM 723 O O . ARG A 1 92 ? 7.006 -12.409 -6.287 1.00 92.19 92 ARG A O 1
ATOM 730 N N . LYS A 1 93 ? 5.245 -11.184 -6.938 1.00 90.50 93 LYS A N 1
ATOM 731 C CA . LYS A 1 93 ? 4.556 -11.286 -5.647 1.00 90.50 93 LYS A CA 1
ATOM 732 C C . LYS A 1 93 ? 4.121 -12.723 -5.363 1.00 90.50 93 LYS A C 1
ATOM 734 O O . LYS A 1 93 ? 4.199 -13.148 -4.213 1.00 90.50 93 LYS A O 1
ATOM 739 N N . MET A 1 94 ? 3.678 -13.461 -6.382 1.00 90.00 94 MET A N 1
ATOM 740 C CA . MET A 1 94 ? 3.366 -14.884 -6.255 1.00 90.00 94 MET A CA 1
ATOM 741 C C . MET A 1 94 ? 4.611 -15.690 -5.898 1.00 90.00 94 MET A C 1
ATOM 743 O O . MET A 1 94 ? 4.566 -16.440 -4.930 1.00 90.00 94 MET A O 1
ATOM 747 N N . GLN A 1 95 ? 5.725 -15.479 -6.605 1.00 89.38 95 GLN A N 1
ATOM 748 C CA . GLN A 1 95 ? 6.987 -16.162 -6.323 1.00 89.38 95 GLN A CA 1
ATOM 749 C C . GLN A 1 95 ? 7.466 -15.893 -4.891 1.00 89.38 95 GLN A C 1
ATOM 751 O O . GLN A 1 95 ? 7.695 -16.832 -4.140 1.00 89.38 95 GLN A O 1
ATOM 756 N N . TYR A 1 96 ? 7.486 -14.627 -4.469 1.00 86.31 96 TYR A N 1
ATOM 757 C CA . TYR A 1 96 ? 7.844 -14.251 -3.099 1.00 86.31 96 TYR A CA 1
ATOM 758 C C . TYR A 1 96 ? 6.924 -14.880 -2.041 1.00 86.31 96 TYR A C 1
ATOM 760 O O . TYR A 1 96 ? 7.364 -15.210 -0.948 1.00 86.31 96 TYR A O 1
ATOM 768 N N . ASN A 1 97 ? 5.629 -15.034 -2.326 1.00 85.31 97 ASN A N 1
ATOM 769 C CA . ASN A 1 97 ? 4.709 -15.681 -1.388 1.00 85.31 97 ASN A CA 1
ATOM 770 C C . ASN A 1 97 ? 4.825 -17.215 -1.386 1.00 85.31 97 ASN A C 1
ATOM 772 O O . ASN A 1 97 ? 4.378 -17.820 -0.415 1.00 85.31 97 ASN A O 1
ATOM 776 N N . ARG A 1 98 ? 5.366 -17.830 -2.450 1.00 83.81 98 ARG A N 1
ATOM 777 C CA . ARG A 1 98 ? 5.619 -19.278 -2.535 1.00 83.81 98 ARG A CA 1
ATOM 778 C C . ARG A 1 98 ? 6.833 -19.688 -1.698 1.00 83.81 98 ARG A C 1
ATOM 780 O O . ARG A 1 98 ? 6.879 -20.825 -1.247 1.00 83.81 98 ARG A O 1
ATOM 787 N N . ASP A 1 99 ? 7.779 -18.781 -1.461 1.00 83.25 99 ASP A N 1
ATOM 788 C CA . ASP A 1 99 ? 8.915 -19.038 -0.573 1.00 83.25 99 ASP A CA 1
ATOM 789 C C . ASP A 1 99 ? 8.418 -19.410 0.839 1.00 83.25 99 ASP A C 1
ATOM 791 O O . ASP A 1 99 ? 7.818 -18.588 1.542 1.00 83.25 99 ASP A O 1
ATOM 795 N N . ASN A 1 100 ? 8.681 -20.654 1.259 1.00 66.12 100 ASN A N 1
ATOM 796 C CA . ASN A 1 100 ? 8.115 -21.274 2.469 1.00 66.12 100 ASN A CA 1
ATOM 797 C C . ASN A 1 100 ? 8.304 -20.426 3.741 1.00 66.12 100 ASN A C 1
ATOM 799 O O . ASN A 1 100 ? 7.392 -20.300 4.560 1.00 66.12 100 ASN A O 1
ATOM 803 N N . ASN A 1 101 ? 9.442 -19.742 3.858 1.00 82.06 101 ASN A N 1
ATOM 804 C CA . ASN A 1 101 ? 9.772 -18.948 5.040 1.00 82.06 101 ASN A CA 1
ATOM 805 C C . ASN A 1 101 ? 8.920 -17.672 5.159 1.00 82.06 101 ASN A C 1
ATOM 807 O O . ASN A 1 101 ? 8.746 -17.139 6.252 1.00 82.06 101 ASN A O 1
ATOM 811 N N . VAL A 1 102 ? 8.348 -17.145 4.069 1.00 84.44 102 VAL A N 1
ATOM 812 C CA . VAL A 1 102 ? 7.606 -15.871 4.115 1.00 84.44 102 VAL A CA 1
ATOM 813 C C . VAL A 1 102 ? 6.296 -16.012 4.890 1.00 84.44 102 VAL A C 1
ATOM 815 O O . VAL A 1 102 ? 5.905 -15.093 5.619 1.00 84.44 102 VAL A O 1
ATOM 818 N N . GLY A 1 103 ? 5.609 -17.147 4.747 1.00 85.19 103 GLY A N 1
ATOM 819 C CA . GLY A 1 103 ? 4.383 -17.444 5.488 1.00 85.19 103 GLY A CA 1
ATOM 820 C C . GLY A 1 103 ? 4.636 -17.563 6.990 1.00 85.19 103 GLY A C 1
ATOM 821 O O . GLY A 1 103 ? 3.944 -16.923 7.786 1.00 85.19 103 GLY A O 1
ATOM 822 N N . GLU A 1 104 ? 5.670 -18.312 7.361 1.00 87.06 104 GLU A N 1
ATOM 823 C CA . GLU A 1 104 ? 6.087 -18.533 8.745 1.00 87.06 104 GLU A CA 1
ATOM 824 C C . GLU A 1 104 ? 6.566 -17.240 9.416 1.00 87.06 104 GLU A C 1
ATOM 826 O O . GLU A 1 104 ? 6.002 -16.834 10.429 1.00 87.06 104 GLU A O 1
ATOM 831 N N . LEU A 1 105 ? 7.469 -16.485 8.779 1.00 87.62 105 LEU A N 1
ATOM 832 C CA . LEU A 1 105 ? 7.931 -15.178 9.270 1.00 87.62 105 LEU A CA 1
ATOM 833 C C . LEU A 1 105 ? 6.785 -14.167 9.445 1.00 87.62 105 LEU A C 1
ATOM 835 O O . LEU A 1 105 ? 6.866 -13.224 10.235 1.00 87.62 105 LEU A O 1
ATOM 839 N N . ARG A 1 106 ? 5.702 -14.290 8.666 1.00 86.56 106 ARG A N 1
ATOM 840 C CA . ARG A 1 106 ? 4.490 -13.477 8.853 1.00 86.56 106 ARG A CA 1
ATOM 841 C C . ARG A 1 106 ? 3.639 -13.970 10.018 1.00 86.56 106 ARG A C 1
ATOM 843 O O . ARG A 1 106 ? 2.980 -13.138 10.635 1.00 86.56 106 ARG A O 1
ATOM 850 N N . ARG A 1 107 ? 3.588 -15.278 10.275 1.00 86.38 107 ARG A N 1
ATOM 851 C CA . ARG A 1 107 ? 2.880 -15.858 11.422 1.00 86.38 107 ARG A CA 1
ATOM 852 C C . ARG A 1 107 ? 3.585 -15.470 12.718 1.00 86.38 107 ARG A C 1
ATOM 854 O O . ARG A 1 107 ? 2.922 -14.915 13.586 1.00 86.38 107 ARG A O 1
ATOM 861 N N . GLU A 1 108 ? 4.904 -15.622 12.769 1.00 88.56 108 GLU A N 1
ATOM 862 C CA . GLU A 1 108 ? 5.720 -15.286 13.937 1.00 88.56 108 GLU A CA 1
ATOM 863 C C . GLU A 1 108 ? 5.566 -13.809 14.315 1.00 88.56 108 GLU A C 1
ATOM 865 O O . GLU A 1 108 ? 5.130 -13.478 15.412 1.00 88.56 108 GLU A O 1
ATOM 870 N N . ARG A 1 109 ? 5.716 -12.895 13.344 1.00 85.00 109 ARG A N 1
ATOM 871 C CA . ARG A 1 109 ? 5.479 -11.455 13.569 1.00 85.00 109 ARG A CA 1
ATOM 872 C C . ARG A 1 109 ? 4.060 -11.099 14.026 1.00 85.00 109 ARG A C 1
ATOM 874 O O . ARG A 1 109 ? 3.842 -9.995 14.517 1.00 85.00 109 ARG A O 1
ATOM 881 N N . ARG A 1 110 ? 3.062 -11.954 13.781 1.00 85.75 110 ARG A N 1
ATOM 882 C CA . ARG A 1 110 ? 1.666 -11.715 14.190 1.00 85.75 110 ARG A CA 1
ATOM 883 C C . ARG A 1 110 ? 1.330 -12.352 15.532 1.00 85.75 110 ARG A C 1
ATOM 885 O O . ARG A 1 110 ? 0.302 -11.971 16.086 1.00 85.75 110 ARG A O 1
ATOM 892 N N . LYS A 1 111 ? 2.154 -13.281 16.023 1.00 85.56 111 LYS A N 1
ATOM 893 C CA . LYS A 1 111 ? 1.899 -14.054 17.239 1.00 85.56 111 LYS A CA 1
ATOM 894 C C . LYS A 1 111 ? 1.724 -13.144 18.448 1.00 85.56 111 LYS A C 1
ATOM 896 O O . LYS A 1 111 ? 0.703 -13.249 19.105 1.00 85.56 111 LYS A O 1
ATOM 901 N N . ASP A 1 112 ? 2.590 -12.146 18.605 1.00 82.88 112 ASP A N 1
ATOM 902 C CA . ASP A 1 112 ? 2.553 -11.257 19.780 1.00 82.88 112 ASP A CA 1
ATOM 903 C C . ASP A 1 112 ? 2.034 -9.849 19.461 1.00 82.88 112 ASP A C 1
ATOM 905 O O . ASP A 1 112 ? 1.989 -8.956 20.310 1.00 82.88 112 ASP A O 1
ATOM 909 N N . ARG A 1 113 ? 1.607 -9.618 18.214 1.00 86.88 113 ARG A N 1
ATOM 910 C CA . ARG A 1 113 ? 1.167 -8.293 17.780 1.00 86.88 113 ARG A CA 1
ATOM 911 C C . ARG A 1 113 ? -0.205 -7.961 18.363 1.00 86.88 113 ARG A C 1
ATOM 913 O O . ARG A 1 113 ? -1.234 -8.388 17.832 1.00 86.88 113 ARG A O 1
ATOM 920 N N . LYS A 1 114 ? -0.218 -7.109 19.387 1.00 90.94 114 LYS A N 1
ATOM 921 C CA . LYS A 1 114 ? -1.433 -6.449 19.877 1.00 90.94 114 LYS A CA 1
ATOM 922 C C . LYS A 1 114 ? -1.925 -5.419 18.852 1.00 90.94 114 LYS A C 1
ATOM 924 O O . LYS A 1 114 ? -1.142 -4.719 18.213 1.00 90.94 114 LYS A O 1
ATOM 929 N N . LYS A 1 115 ? -3.239 -5.357 18.665 1.00 90.88 115 LYS A N 1
ATOM 930 C CA . LYS A 1 115 ? -3.946 -4.357 17.856 1.00 90.88 115 LYS A CA 1
ATOM 931 C C . LYS A 1 115 ? -4.663 -3.397 18.800 1.00 90.88 115 LYS A C 1
ATOM 933 O O . LYS A 1 115 ? -5.117 -3.826 19.852 1.00 90.88 115 LYS A O 1
ATOM 938 N N . ALA A 1 116 ? -4.839 -2.142 18.409 1.00 94.31 116 ALA A N 1
ATOM 939 C CA . ALA A 1 116 ? -5.751 -1.244 19.114 1.00 94.31 116 ALA A CA 1
ATOM 940 C C . ALA A 1 116 ? -7.192 -1.495 18.647 1.00 94.31 116 ALA A C 1
ATOM 942 O O . ALA A 1 116 ? -7.452 -1.597 17.442 1.00 94.31 116 ALA A O 1
ATOM 943 N N . CYS A 1 117 ? -8.137 -1.616 19.580 1.00 95.50 117 CYS A N 1
ATOM 944 C CA . CYS A 1 117 ? -9.549 -1.723 19.235 1.00 95.50 117 CYS A CA 1
ATOM 945 C C . CYS A 1 117 ? -10.031 -0.439 18.556 1.00 95.50 117 CYS A C 1
ATOM 947 O O . CYS A 1 117 ? -9.924 0.640 19.120 1.00 95.50 117 CYS A O 1
ATOM 949 N N . VAL A 1 118 ? -10.654 -0.543 17.381 1.00 96.19 118 VAL A N 1
ATOM 950 C CA . VAL A 1 118 ? -11.175 0.643 16.679 1.00 96.19 118 VAL A CA 1
ATOM 951 C C . VAL A 1 118 ? -12.255 1.359 17.493 1.00 96.19 118 VAL A C 1
ATOM 953 O O . VAL A 1 118 ? -12.369 2.573 17.393 1.00 96.19 118 VAL A O 1
ATOM 956 N N . TYR A 1 119 ? -13.020 0.652 18.329 1.00 95.75 119 TYR A N 1
ATOM 957 C CA . TYR A 1 119 ? -14.053 1.264 19.165 1.00 95.75 119 TYR A CA 1
ATOM 958 C C . TYR A 1 119 ? -13.464 1.905 20.431 1.00 95.75 119 TYR A C 1
ATOM 960 O O . TYR A 1 119 ? -13.458 3.133 20.529 1.00 95.75 119 TYR A O 1
ATOM 968 N N . CYS A 1 120 ? -12.913 1.095 21.342 1.00 94.75 120 CYS A N 1
ATOM 969 C CA . CYS A 1 120 ? -12.468 1.527 22.673 1.00 94.75 120 CYS A CA 1
ATOM 970 C C . CYS A 1 120 ? -10.959 1.767 22.823 1.00 94.75 120 CYS A C 1
ATOM 972 O O . CYS A 1 120 ? -10.498 2.042 23.917 1.00 94.75 120 CYS A O 1
ATOM 974 N N . LEU A 1 121 ? -10.168 1.625 21.756 1.00 94.25 121 LEU A N 1
ATOM 975 C CA . LEU A 1 121 ? -8.709 1.830 21.727 1.00 94.25 121 LEU A CA 1
ATOM 976 C C . LEU A 1 121 ? -7.855 0.875 22.577 1.00 94.25 121 LEU A C 1
ATOM 978 O O . LEU A 1 121 ? -6.644 0.827 22.365 1.00 94.25 121 LEU A O 1
ATOM 982 N N . ARG A 1 122 ? -8.452 0.035 23.432 1.00 92.94 122 ARG A N 1
ATOM 983 C CA . ARG A 1 122 ? -7.712 -0.955 24.232 1.00 92.94 122 ARG A CA 1
ATOM 984 C C . ARG A 1 122 ? -6.863 -1.892 23.361 1.00 92.94 122 ARG A C 1
ATOM 986 O O . ARG A 1 122 ? -7.334 -2.342 22.302 1.00 92.94 122 ARG A O 1
ATOM 993 N N . PRO A 1 123 ? -5.629 -2.211 23.791 1.00 93.50 123 PRO A N 1
ATOM 994 C CA . PRO A 1 123 ? -4.787 -3.173 23.103 1.00 93.50 123 PRO A CA 1
ATOM 995 C C . PRO A 1 123 ? -5.362 -4.581 23.280 1.00 93.50 123 PRO A C 1
ATOM 997 O O . PRO A 1 123 ? -5.614 -5.031 24.392 1.00 93.50 123 PRO A O 1
ATOM 1000 N N . PHE A 1 124 ? -5.551 -5.306 22.184 1.00 93.25 124 PHE A N 1
ATOM 1001 C CA . PHE A 1 124 ? -6.065 -6.671 22.205 1.00 93.25 124 PHE A CA 1
ATOM 1002 C C . PHE A 1 124 ? -5.345 -7.543 21.180 1.00 93.25 124 PHE A C 1
ATOM 1004 O O . PHE A 1 124 ? -4.876 -7.070 20.140 1.00 93.25 124 PHE A O 1
ATOM 1011 N N . TRP A 1 125 ? -5.266 -8.837 21.461 1.00 91.56 125 TRP A N 1
ATOM 1012 C CA . TRP A 1 125 ? -4.767 -9.818 20.508 1.00 91.56 125 TRP A CA 1
ATOM 1013 C C . TRP A 1 125 ? -5.926 -10.547 19.826 1.00 91.56 125 TRP A C 1
ATOM 1015 O O . TRP A 1 125 ? -6.972 -10.784 20.423 1.00 91.56 125 TRP A O 1
ATOM 1025 N N . SER A 1 126 ? -5.750 -10.899 18.552 1.00 88.25 126 SER A N 1
ATOM 1026 C CA . SER A 1 126 ? -6.674 -11.788 17.849 1.00 88.25 126 SER A CA 1
ATOM 1027 C C . SER A 1 126 ? -5.970 -12.483 16.691 1.00 88.25 126 SER A C 1
ATOM 1029 O O . SER A 1 126 ? -5.418 -11.812 15.811 1.00 88.25 126 SER A O 1
ATOM 1031 N N . GLY A 1 127 ? -6.110 -13.810 16.631 1.00 84.31 127 GLY A N 1
ATOM 1032 C CA . GLY A 1 127 ? -5.689 -14.629 15.489 1.00 84.31 127 GLY A CA 1
ATOM 1033 C C . GLY A 1 127 ? -6.475 -14.352 14.200 1.00 84.31 127 GLY A C 1
ATOM 1034 O O . GLY A 1 127 ? -6.001 -14.649 13.106 1.00 84.31 127 GLY A O 1
ATOM 1035 N N . THR A 1 128 ? -7.648 -13.718 14.300 1.00 84.69 128 THR A N 1
ATOM 1036 C CA . THR A 1 128 ? -8.462 -13.311 13.144 1.00 84.69 128 THR A CA 1
ATOM 1037 C C . THR A 1 128 ? -8.214 -11.858 12.727 1.00 84.69 128 THR A C 1
ATOM 1039 O O . THR A 1 128 ? -7.628 -11.053 13.461 1.00 84.69 128 THR A O 1
ATOM 1042 N N . GLY A 1 129 ? -8.721 -11.484 11.549 1.00 85.94 129 GLY A N 1
ATOM 1043 C CA . GLY A 1 129 ? -8.682 -10.123 11.003 1.00 85.94 129 GLY A CA 1
ATOM 1044 C C . GLY A 1 129 ? -9.536 -9.077 11.737 1.00 85.94 129 GLY A C 1
ATOM 1045 O O . GLY A 1 129 ? -9.557 -7.935 11.292 1.00 85.94 129 GLY A O 1
ATOM 1046 N N . THR A 1 130 ? -10.206 -9.416 12.846 1.00 92.56 130 THR A N 1
ATOM 1047 C CA . THR A 1 130 ? -11.033 -8.458 13.604 1.00 92.56 130 THR A CA 1
ATOM 1048 C C . THR A 1 130 ? -10.221 -7.247 14.082 1.00 92.56 130 THR A C 1
ATOM 1050 O O . THR A 1 130 ? -9.038 -7.363 14.436 1.00 92.56 130 THR A O 1
ATOM 1053 N N . ASN A 1 131 ? -10.877 -6.088 14.091 1.00 94.06 131 ASN A N 1
ATOM 1054 C CA . ASN A 1 131 ? -10.355 -4.801 14.554 1.00 94.06 131 ASN A CA 1
ATOM 1055 C C . ASN A 1 131 ? -11.032 -4.323 15.857 1.00 94.06 131 ASN A C 1
ATOM 1057 O O . ASN A 1 131 ? -10.751 -3.228 16.339 1.00 94.06 131 ASN A O 1
ATOM 1061 N N . THR A 1 132 ? -11.917 -5.137 16.436 1.00 96.25 132 THR A N 1
ATOM 1062 C CA . THR A 1 132 ? -12.592 -4.885 17.717 1.00 96.25 132 THR A CA 1
ATOM 1063 C C . THR A 1 132 ? -12.220 -5.951 18.742 1.00 96.25 132 THR A C 1
ATOM 1065 O O . THR A 1 132 ? -12.155 -7.128 18.376 1.00 96.25 132 THR A O 1
ATOM 1068 N N . CYS A 1 133 ? -12.035 -5.551 20.004 1.00 94.00 133 CYS A N 1
ATOM 1069 C CA . CYS A 1 133 ? -11.629 -6.446 21.094 1.00 94.00 133 CYS A CA 1
ATOM 1070 C C . CYS A 1 133 ? -12.759 -7.344 21.616 1.00 94.00 133 CYS A C 1
ATOM 1072 O O . CYS A 1 133 ? -12.491 -8.450 22.064 1.00 94.00 133 CYS A O 1
ATOM 1074 N N . SER A 1 134 ? -14.016 -6.901 21.528 1.00 94.12 134 SER A N 1
ATOM 1075 C CA . SER A 1 134 ? -15.167 -7.604 22.101 1.00 94.12 134 SER A CA 1
ATOM 1076 C C . SER A 1 134 ? -16.380 -7.593 21.167 1.00 94.12 134 SER A C 1
ATOM 1078 O O . SER A 1 134 ? -16.440 -6.838 20.186 1.00 94.12 134 SER A O 1
ATOM 1080 N N . VAL A 1 135 ? -17.371 -8.435 21.480 1.00 95.38 135 VAL A N 1
ATOM 1081 C CA . VAL A 1 135 ? -18.673 -8.455 20.790 1.00 95.38 135 VAL A CA 1
ATOM 1082 C C . VAL A 1 135 ? -19.400 -7.119 20.969 1.00 95.38 135 VAL A C 1
ATOM 1084 O O . VAL A 1 135 ? -19.968 -6.604 20.004 1.00 95.38 135 VAL A O 1
ATOM 1087 N N . TYR A 1 136 ? -19.307 -6.517 22.159 1.00 95.56 136 TYR A N 1
ATOM 1088 C CA . TYR A 1 136 ? -19.844 -5.187 22.444 1.00 95.56 136 TYR A CA 1
ATOM 1089 C C . TYR A 1 136 ? -19.243 -4.124 21.516 1.00 95.56 136 TYR A C 1
ATOM 1091 O O . TYR A 1 136 ? -19.970 -3.494 20.743 1.00 95.56 136 TYR A O 1
ATOM 1099 N N . CYS A 1 137 ? -17.909 -4.010 21.491 1.00 96.12 137 CYS A N 1
ATOM 1100 C CA . CYS A 1 137 ? -17.195 -3.071 20.625 1.00 96.12 137 CYS A CA 1
ATOM 1101 C C . CYS A 1 137 ? -17.539 -3.285 19.146 1.00 96.12 137 CYS A C 1
ATOM 1103 O O . CYS A 1 137 ? -17.660 -2.323 18.391 1.00 96.12 137 CYS A O 1
ATOM 1105 N N . ARG A 1 138 ? -17.730 -4.539 18.714 1.00 96.44 138 ARG A N 1
ATOM 1106 C CA . ARG A 1 138 ? -18.161 -4.860 17.347 1.00 96.44 138 ARG A CA 1
ATOM 1107 C C . ARG A 1 138 ? -19.560 -4.321 17.047 1.00 96.44 138 ARG A C 1
ATOM 1109 O O . ARG A 1 138 ? -19.752 -3.693 16.005 1.00 96.44 138 ARG A O 1
ATOM 1116 N N . LYS A 1 139 ? -20.526 -4.569 17.937 1.00 97.25 139 LYS A N 1
ATOM 1117 C CA . LYS A 1 139 ? -21.925 -4.145 17.778 1.00 97.25 139 LYS A CA 1
ATOM 1118 C C . LYS A 1 139 ? -22.040 -2.621 17.757 1.00 97.25 139 LYS A C 1
ATOM 1120 O O . LYS A 1 139 ? -22.649 -2.082 16.834 1.00 97.25 139 LYS A O 1
ATOM 1125 N N . GLN A 1 140 ? -21.401 -1.935 18.703 1.00 96.62 140 GLN A N 1
ATOM 1126 C CA . GLN A 1 140 ? -21.471 -0.476 18.782 1.00 96.62 140 GLN A CA 1
ATOM 1127 C C . GLN A 1 140 ? -20.724 0.210 17.638 1.00 96.62 140 GLN A C 1
ATOM 1129 O O . GLN A 1 140 ? -21.265 1.110 16.998 1.00 96.62 140 GLN A O 1
ATOM 1134 N N . ASN A 1 141 ? -19.539 -0.284 17.261 1.00 96.75 141 ASN A N 1
ATOM 1135 C CA . ASN A 1 141 ? -18.836 0.237 16.089 1.00 96.75 141 ASN A CA 1
ATOM 1136 C C . ASN A 1 141 ? -19.655 0.055 14.799 1.00 96.75 141 ASN A C 1
ATOM 1138 O O . ASN A 1 141 ? -19.665 0.934 13.939 1.00 96.75 141 ASN A O 1
ATOM 1142 N N . LYS A 1 142 ? -20.383 -1.065 14.658 1.00 96.69 142 LYS A N 1
ATOM 1143 C CA . LYS A 1 142 ? -21.309 -1.273 13.533 1.00 96.69 142 LYS A CA 1
ATOM 1144 C C . LYS A 1 142 ? -22.457 -0.256 13.553 1.00 96.69 142 LYS A C 1
ATOM 1146 O O . LYS A 1 142 ? -22.758 0.304 12.502 1.00 96.69 142 LYS A 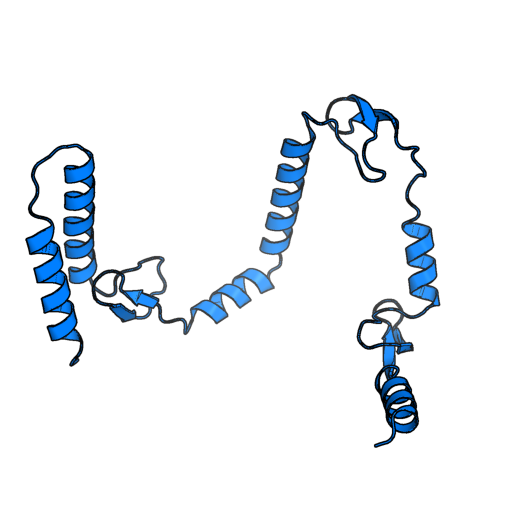O 1
ATOM 1151 N N . ARG A 1 143 ? -23.062 0.003 14.719 1.00 95.75 143 ARG A N 1
ATOM 1152 C CA . ARG A 1 143 ? -24.136 1.000 14.899 1.00 95.75 143 ARG A CA 1
ATOM 1153 C C . ARG A 1 143 ? -23.670 2.399 14.486 1.00 95.75 143 ARG A C 1
ATOM 1155 O O . ARG A 1 143 ? -24.326 3.027 13.659 1.00 95.75 143 ARG A O 1
ATOM 1162 N N . LEU A 1 144 ? -22.502 2.831 14.964 1.00 95.75 144 LEU A N 1
ATOM 1163 C CA . LEU A 1 144 ? -21.909 4.127 14.621 1.00 95.75 144 LEU A CA 1
ATOM 1164 C C . LEU A 1 144 ? -21.585 4.244 13.122 1.00 95.75 144 LEU A C 1
ATOM 1166 O O . LEU A 1 144 ? -21.936 5.232 12.481 1.00 95.75 144 LEU A O 1
ATOM 1170 N N . ASN A 1 145 ? -20.966 3.218 12.529 1.00 95.75 145 ASN A N 1
ATOM 1171 C CA . ASN A 1 145 ? -20.649 3.221 11.097 1.00 95.75 145 ASN A CA 1
ATOM 1172 C C . ASN A 1 145 ? -21.906 3.248 10.220 1.00 95.75 145 ASN A C 1
ATOM 1174 O O . ASN A 1 145 ? -21.926 3.949 9.209 1.00 95.75 145 ASN A O 1
ATOM 1178 N N . GLN A 1 146 ? -22.957 2.519 10.606 1.00 95.94 146 GLN A N 1
ATOM 1179 C CA . GLN A 1 146 ? -24.230 2.559 9.894 1.00 95.94 146 GLN A CA 1
ATOM 1180 C C . GLN A 1 146 ? -24.879 3.942 10.000 1.00 95.94 146 GLN A C 1
ATOM 1182 O O . GLN A 1 146 ? -25.347 4.453 8.988 1.00 95.94 146 GLN A O 1
ATOM 1187 N N . ALA A 1 147 ? -24.867 4.565 11.183 1.00 95.50 147 ALA A N 1
ATOM 1188 C CA . ALA A 1 147 ? -25.400 5.911 11.370 1.00 95.50 147 ALA A CA 1
ATOM 1189 C C . ALA A 1 147 ? -24.670 6.939 10.488 1.00 95.50 147 ALA A C 1
ATOM 1191 O O . ALA A 1 147 ? -25.311 7.686 9.755 1.00 95.50 147 ALA A O 1
ATOM 1192 N N . ARG A 1 148 ? -23.331 6.896 10.453 1.00 95.31 148 ARG A N 1
ATOM 1193 C CA . ARG A 1 148 ? -22.511 7.735 9.559 1.00 95.31 148 ARG A CA 1
ATOM 1194 C C . ARG A 1 148 ? -22.812 7.494 8.077 1.00 95.31 148 ARG A C 1
ATOM 1196 O O . ARG A 1 148 ? -22.849 8.438 7.294 1.00 95.31 148 ARG A O 1
ATOM 1203 N N . ALA A 1 149 ? -23.010 6.238 7.672 1.00 96.25 149 ALA A N 1
ATOM 1204 C CA . ALA A 1 149 ? -23.374 5.905 6.296 1.00 96.25 149 ALA A CA 1
ATOM 1205 C C . ALA A 1 149 ? -24.783 6.402 5.936 1.00 96.25 149 ALA A C 1
ATOM 1207 O O . ALA A 1 149 ? -25.005 6.845 4.816 1.00 96.25 149 ALA A O 1
ATOM 1208 N N . ASP A 1 150 ? -25.721 6.345 6.878 1.00 96.12 150 ASP A N 1
ATOM 1209 C CA . ASP A 1 150 ? -27.090 6.824 6.704 1.00 96.12 150 ASP A CA 1
ATOM 1210 C C . ASP A 1 150 ? -27.151 8.353 6.579 1.00 96.12 150 ASP A C 1
ATOM 1212 O O . ASP A 1 150 ? -27.836 8.835 5.680 1.00 96.12 150 ASP A O 1
ATOM 1216 N N . ILE A 1 151 ? -26.359 9.101 7.356 1.00 94.31 151 ILE A N 1
ATOM 1217 C CA . ILE A 1 151 ? -26.214 10.561 7.187 1.00 94.31 151 ILE A CA 1
ATOM 1218 C C . ILE A 1 151 ? -25.706 10.899 5.785 1.00 94.31 151 ILE A C 1
ATOM 1220 O O . ILE A 1 151 ? -26.273 11.753 5.111 1.00 94.31 151 ILE A O 1
ATOM 1224 N N . LYS A 1 152 ? -24.692 10.177 5.286 1.00 94.81 152 LYS A N 1
ATOM 1225 C CA . LYS A 1 152 ? -24.190 10.358 3.910 1.00 94.81 152 LYS A CA 1
ATOM 1226 C C . LYS A 1 152 ? -25.237 10.054 2.833 1.00 94.81 152 LYS A C 1
ATOM 1228 O O . LYS A 1 152 ? -25.114 10.549 1.721 1.00 94.81 152 LYS A O 1
ATOM 1233 N N . ARG A 1 153 ? -26.248 9.239 3.148 1.00 95.88 153 ARG A N 1
ATOM 1234 C CA . ARG A 1 153 ? -27.401 8.950 2.276 1.00 95.88 153 ARG A CA 1
ATOM 1235 C C . ARG A 1 153 ? -28.564 9.934 2.481 1.00 95.88 153 ARG A C 1
ATOM 1237 O O . ARG A 1 153 ? -29.625 9.711 1.911 1.00 95.88 153 ARG A O 1
ATOM 1244 N N . GLY A 1 154 ? -28.401 10.962 3.317 1.00 93.62 154 GLY A N 1
ATOM 1245 C CA . GLY A 1 154 ? -29.433 11.957 3.620 1.00 93.62 154 GLY A CA 1
ATOM 1246 C C . GLY A 1 154 ? -30.465 11.526 4.667 1.00 93.62 154 GLY A C 1
ATOM 1247 O O . GLY A 1 154 ? -31.503 12.166 4.796 1.00 93.62 154 GLY A O 1
ATOM 1248 N N . ARG A 1 155 ? -30.228 10.443 5.419 1.00 92.31 155 ARG A N 1
ATOM 1249 C CA . ARG A 1 155 ? -31.127 10.007 6.502 1.00 92.31 155 ARG A CA 1
ATOM 1250 C C . ARG A 1 155 ? -30.734 10.665 7.822 1.00 92.31 155 ARG A C 1
ATOM 1252 O O . ARG A 1 155 ? -29.568 10.621 8.210 1.00 92.31 155 ARG A O 1
ATOM 1259 N N . GLY A 1 156 ? -31.723 11.180 8.553 1.00 87.00 156 GLY A N 1
ATOM 1260 C CA . GLY A 1 156 ? -31.528 11.708 9.903 1.00 87.00 156 GLY A CA 1
ATOM 1261 C C . GLY A 1 156 ? -31.096 10.613 10.880 1.00 87.00 156 GLY A C 1
ATOM 1262 O O . GLY A 1 156 ? -31.790 9.611 11.063 1.00 87.00 156 GLY A O 1
ATOM 1263 N N . ARG A 1 157 ? -29.932 10.787 11.505 1.00 90.12 157 ARG A N 1
ATOM 1264 C CA . ARG A 1 157 ? -29.416 9.924 12.573 1.00 90.12 157 ARG A CA 1
ATOM 1265 C C . ARG A 1 157 ? -28.735 10.791 13.617 1.00 90.12 157 ARG A C 1
ATOM 1267 O O . ARG A 1 157 ? -28.022 11.720 13.261 1.00 90.12 157 ARG A O 1
ATOM 1274 N N . ASN A 1 158 ? -28.886 10.429 14.885 1.00 88.19 158 ASN A N 1
ATOM 1275 C CA . ASN A 1 158 ? -28.153 11.071 15.967 1.00 88.19 158 ASN A CA 1
ATOM 1276 C C . ASN A 1 158 ? -26.769 10.414 16.122 1.00 88.19 158 ASN A C 1
ATOM 1278 O O . ASN A 1 158 ? -26.607 9.464 16.887 1.00 88.19 158 ASN A O 1
ATOM 1282 N N . THR A 1 159 ? -25.786 10.841 15.324 1.00 92.00 159 THR A N 1
ATOM 1283 C CA . THR A 1 159 ? -24.403 10.352 15.467 1.00 92.00 159 THR A CA 1
ATOM 1284 C C . THR A 1 159 ? -23.694 10.930 16.678 1.00 92.00 159 THR A C 1
ATOM 1286 O O . THR A 1 159 ? -22.869 10.226 17.245 1.00 92.00 159 THR A O 1
ATOM 1289 N N . GLU A 1 160 ? -24.032 12.151 17.091 1.00 92.88 160 GLU A N 1
ATOM 1290 C CA . GLU A 1 160 ? -23.416 12.824 18.242 1.00 9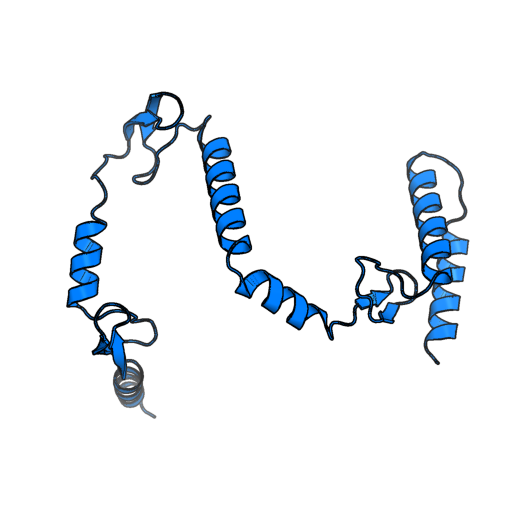2.88 160 GLU A CA 1
ATOM 1291 C C . GLU A 1 160 ? -23.616 12.011 19.521 1.00 92.88 160 GLU A C 1
ATOM 1293 O O . GLU A 1 160 ? -22.651 11.695 20.212 1.00 92.88 160 GLU A O 1
ATOM 1298 N N . GLN A 1 161 ? -24.843 11.542 19.772 1.00 93.62 161 GLN A N 1
ATOM 1299 C CA . GLN A 1 161 ? -25.136 10.662 20.904 1.00 93.62 161 GLN A CA 1
ATOM 1300 C C . GLN A 1 161 ? -24.306 9.372 20.875 1.00 93.62 161 GLN A C 1
ATOM 1302 O O . GLN A 1 161 ? -23.762 8.966 21.896 1.00 93.62 161 GLN A O 1
ATOM 1307 N N . LEU A 1 162 ? -24.162 8.739 19.707 1.00 93.94 162 LEU A N 1
ATOM 1308 C CA . LEU A 1 162 ? -23.370 7.510 19.565 1.00 93.94 162 LEU A CA 1
ATOM 1309 C C . LEU A 1 162 ? -21.867 7.747 19.757 1.00 93.94 162 LEU A C 1
ATOM 1311 O O . LEU A 1 162 ? -21.137 6.827 20.126 1.00 93.94 162 LEU A O 1
ATOM 1315 N N . GLU A 1 163 ? -21.387 8.949 19.446 1.00 94.62 163 GLU A N 1
ATOM 1316 C CA . GLU A 1 163 ? -20.000 9.344 19.677 1.00 94.62 163 GLU A CA 1
ATOM 1317 C C . GLU A 1 163 ? -19.749 9.635 21.156 1.00 94.62 163 GLU A C 1
ATOM 1319 O O . GLU A 1 163 ? -18.749 9.151 21.682 1.00 94.62 163 GLU A O 1
ATOM 1324 N N . MET A 1 164 ? -20.690 10.292 21.841 1.00 95.69 164 MET A N 1
ATOM 1325 C CA . MET A 1 164 ? -20.655 10.465 23.297 1.00 95.69 164 MET A CA 1
ATOM 1326 C C . MET A 1 164 ? -20.686 9.118 24.034 1.00 95.69 164 MET A C 1
ATOM 1328 O O . MET A 1 164 ? -19.810 8.863 24.851 1.00 95.69 164 MET A O 1
ATOM 1332 N N . GLU A 1 165 ? -21.609 8.209 23.683 1.00 94.69 165 GLU A N 1
ATOM 1333 C CA . GLU A 1 165 ? -21.674 6.842 24.243 1.00 94.69 165 GLU A CA 1
ATOM 1334 C C . GLU A 1 165 ? -20.340 6.088 24.078 1.00 94.69 165 GLU A C 1
ATOM 1336 O O . GLU A 1 165 ? -19.936 5.286 24.923 1.00 94.69 165 GLU A O 1
ATOM 1341 N N . ARG A 1 166 ? -19.643 6.312 22.957 1.00 95.81 166 ARG A N 1
ATOM 1342 C CA . ARG A 1 166 ? -18.339 5.698 22.695 1.00 95.81 166 ARG A CA 1
ATOM 1343 C C . ARG A 1 166 ? -17.237 6.304 23.549 1.00 95.81 166 ARG A C 1
ATOM 1345 O O . ARG A 1 166 ? -16.358 5.548 23.956 1.00 95.81 166 ARG A O 1
ATOM 1352 N N . GLU A 1 167 ? -17.239 7.618 23.745 1.00 95.69 167 GLU A N 1
ATOM 1353 C CA . GLU A 1 167 ? -16.223 8.292 24.554 1.00 95.69 167 GLU A CA 1
ATOM 1354 C C . GLU A 1 167 ? -16.388 7.964 26.033 1.00 95.69 167 GLU A C 1
ATOM 1356 O O . GLU A 1 167 ? -15.425 7.527 26.649 1.00 95.69 167 GLU A O 1
ATOM 1361 N N . GLN A 1 168 ? -17.619 7.985 26.544 1.00 94.69 168 GLN A N 1
ATOM 1362 C CA . GLN A 1 168 ? -17.916 7.519 27.896 1.00 94.69 168 GLN A CA 1
ATOM 1363 C C . GLN A 1 168 ? -17.433 6.078 28.104 1.00 94.69 168 GLN A C 1
ATOM 1365 O O . GLN A 1 168 ? -16.663 5.799 29.014 1.00 94.69 168 GLN A O 1
ATOM 1370 N N . TYR A 1 169 ? -17.760 5.168 27.178 1.00 94.44 169 TYR A N 1
ATOM 1371 C CA . TYR A 1 169 ? -17.269 3.794 27.274 1.00 94.44 169 TYR A CA 1
ATOM 1372 C C . TYR A 1 169 ? -15.740 3.693 27.233 1.00 94.44 169 TYR A C 1
ATOM 1374 O O . TYR A 1 169 ? -15.186 2.742 27.771 1.00 94.44 169 TYR A O 1
ATOM 1382 N N . ARG A 1 170 ? -15.041 4.602 26.539 1.00 94.94 170 ARG A N 1
ATOM 1383 C CA . ARG A 1 170 ? -13.570 4.623 26.518 1.00 94.94 170 ARG A CA 1
ATOM 1384 C C . ARG A 1 170 ? -13.000 5.046 27.857 1.00 94.94 170 ARG A C 1
ATOM 1386 O O . ARG A 1 170 ? -11.975 4.488 28.225 1.00 94.94 170 ARG A O 1
ATOM 1393 N N . GLU A 1 171 ? -13.632 6.001 28.527 1.00 93.19 171 GLU A N 1
ATOM 1394 C CA . GLU A 1 171 ? -13.272 6.423 29.880 1.00 93.19 171 GLU A CA 1
ATOM 1395 C C . GLU A 1 171 ? -13.508 5.276 30.866 1.00 93.19 171 GLU A C 1
ATOM 1397 O O . GLU A 1 171 ? -12.557 4.855 31.517 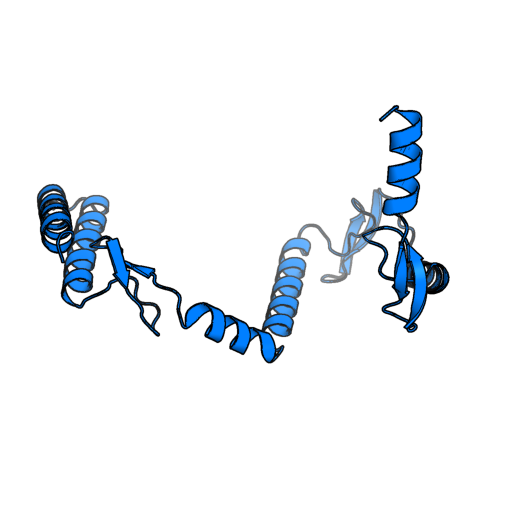1.00 93.19 171 GLU A O 1
ATOM 1402 N N . ASP A 1 172 ? -14.697 4.665 30.845 1.00 90.56 172 ASP A N 1
ATOM 1403 C CA . ASP A 1 172 ? -15.066 3.557 31.740 1.00 90.56 172 ASP A CA 1
ATOM 1404 C C . ASP A 1 172 ? -14.076 2.383 31.677 1.00 90.56 172 ASP A C 1
ATOM 1406 O O . ASP A 1 172 ? -13.775 1.742 32.676 1.00 90.56 172 ASP A O 1
ATOM 1410 N N . VAL A 1 173 ? -13.565 2.076 30.481 1.00 87.69 173 VAL A N 1
ATOM 1411 C CA . VAL A 1 173 ? -12.650 0.945 30.254 1.00 87.69 173 VAL A CA 1
ATOM 1412 C C . VAL A 1 173 ? -11.175 1.339 30.224 1.00 87.69 173 VAL A C 1
ATOM 1414 O O . VAL A 1 173 ? -10.340 0.503 29.863 1.00 87.69 173 VAL A O 1
ATOM 1417 N N . ARG A 1 174 ? -10.844 2.605 30.506 1.00 79.12 174 ARG A N 1
ATOM 1418 C CA . ARG A 1 174 ? -9.457 3.082 30.613 1.00 79.12 174 ARG A CA 1
ATOM 1419 C C . ARG A 1 174 ? -8.832 2.691 31.950 1.00 79.12 174 ARG A C 1
ATOM 1421 O O . ARG A 1 174 ? -7.621 2.481 31.984 1.00 79.12 174 ARG A O 1
ATOM 1428 N N . ASP A 1 175 ? -9.660 2.566 32.982 1.00 59.78 175 ASP A N 1
ATOM 1429 C CA . ASP A 1 175 ? -9.253 2.261 34.357 1.00 59.78 175 ASP A CA 1
ATOM 1430 C C . ASP A 1 175 ? -9.191 0.742 34.656 1.00 59.78 175 ASP A C 1
ATOM 1432 O O . ASP A 1 175 ? -8.819 0.352 35.761 1.00 59.78 175 ASP A O 1
ATOM 1436 N N . ASP A 1 176 ? -9.470 -0.099 33.643 1.00 54.62 176 ASP A N 1
ATOM 1437 C CA . ASP A 1 176 ? -9.433 -1.580 33.650 1.00 54.62 176 ASP A CA 1
ATOM 1438 C C . ASP A 1 176 ? -8.318 -2.191 32.764 1.00 54.62 176 ASP A C 1
ATOM 1440 O O . ASP A 1 176 ? -7.503 -2.992 33.273 1.00 54.62 176 ASP A O 1
#

Foldseek 3Di:
DDPVVVVVVCVVVQWDWDAAPPPRDTDTHGPPDRHDPVVVVVVVVVPPQPDDDQQDWDAAPPPRDIDGHNDSPDRHHPVCVVVVVVVVVVVVVVVVVPPPVVVVVVCVVLVPDWAQAPQQRDTAHDPDPDNHRDPVSVVLVVVLVVQVVCVVVVHDDDNVVSVVVSVVVNVVPVVD

Organism: Clostridium symbiosum (strain WAL-14163) (NCBI:txid742740)